Protein AF-A0A951M6H1-F1 (afdb_monomer)

Mean predicted aligned error: 20.92 Å

Structure (mmCIF, N/CA/C/O backbone):
data_AF-A0A951M6H1-F1
#
_entry.id   AF-A0A951M6H1-F1
#
loop_
_atom_site.group_PDB
_atom_site.id
_atom_site.type_symbol
_atom_site.label_atom_id
_atom_site.label_alt_id
_atom_site.label_comp_id
_atom_site.label_asym_id
_atom_site.label_entity_id
_atom_site.label_seq_id
_atom_site.pdbx_PDB_ins_code
_atom_site.Cartn_x
_atom_site.Cartn_y
_atom_site.Cartn_z
_atom_site.occupancy
_atom_site.B_iso_or_equiv
_atom_site.auth_seq_id
_atom_site.auth_comp_id
_atom_site.auth_asym_id
_atom_site.auth_atom_id
_atom_site.pdbx_PDB_model_num
ATOM 1 N N . MET A 1 1 ? -12.694 29.550 68.917 1.00 51.06 1 MET A N 1
ATOM 2 C CA . MET A 1 1 ? -12.887 28.302 68.149 1.00 51.06 1 MET A CA 1
ATOM 3 C C . MET A 1 1 ? -11.548 27.958 67.516 1.00 51.06 1 MET A C 1
ATOM 5 O O . MET A 1 1 ? -10.938 28.837 66.925 1.00 51.06 1 MET A O 1
ATOM 9 N N . LYS A 1 2 ? -11.011 26.769 67.800 1.00 51.09 2 LYS A N 1
ATOM 10 C CA . LYS A 1 2 ? -9.630 26.381 67.470 1.00 51.09 2 LYS A CA 1
ATOM 11 C C . LYS A 1 2 ? -9.580 25.987 65.978 1.00 51.09 2 LYS A C 1
ATOM 13 O O . LYS A 1 2 ? -10.494 25.311 65.534 1.00 51.09 2 LYS A O 1
ATOM 18 N N . PRO A 1 3 ? -8.580 26.405 65.186 1.00 59.53 3 PRO A N 1
ATOM 19 C CA . PRO A 1 3 ? -8.534 26.116 63.744 1.00 59.53 3 PRO A CA 1
ATOM 20 C C . PRO A 1 3 ? -8.002 24.710 63.399 1.00 59.53 3 PRO A C 1
ATOM 22 O O . PRO A 1 3 ? -7.827 24.396 62.230 1.00 59.53 3 PRO A O 1
ATOM 25 N N . GLY A 1 4 ? -7.710 23.863 64.395 1.00 62.69 4 GLY A N 1
ATOM 26 C CA . GLY A 1 4 ? -7.077 22.554 64.181 1.00 62.69 4 GLY A CA 1
ATOM 27 C C . GLY A 1 4 ? -8.037 21.423 63.797 1.00 62.69 4 GLY A C 1
ATOM 28 O O . GLY A 1 4 ? -7.618 20.484 63.135 1.00 62.69 4 GLY A O 1
ATOM 29 N N . ASN A 1 5 ? -9.301 21.508 64.206 1.00 70.44 5 ASN A N 1
ATOM 30 C CA . ASN A 1 5 ? -10.316 20.459 64.048 1.00 70.44 5 ASN A CA 1
ATOM 31 C C . ASN A 1 5 ? -10.953 20.444 62.650 1.00 70.44 5 ASN A C 1
ATOM 33 O O . ASN A 1 5 ? -11.135 19.372 62.097 1.00 70.44 5 ASN A O 1
ATOM 37 N N . ALA A 1 6 ? -11.155 21.607 62.023 1.00 76.06 6 ALA A N 1
ATOM 38 C CA . ALA A 1 6 ? -11.749 21.681 60.683 1.00 76.06 6 ALA A CA 1
ATOM 39 C C . ALA A 1 6 ? -10.939 20.916 59.618 1.00 76.06 6 ALA A C 1
ATOM 41 O O . ALA A 1 6 ? -11.502 20.310 58.714 1.00 76.06 6 ALA A O 1
ATOM 42 N N . THR A 1 7 ? -9.609 20.916 59.730 1.00 79.81 7 THR A N 1
ATOM 43 C CA . THR A 1 7 ? -8.736 20.183 58.804 1.00 79.81 7 THR A CA 1
ATOM 44 C C . THR A 1 7 ? -8.800 18.673 59.023 1.00 79.81 7 THR A C 1
ATOM 46 O O . THR A 1 7 ? -8.659 17.922 58.068 1.00 79.81 7 THR A O 1
ATOM 49 N N . GLN A 1 8 ? -9.005 18.227 60.265 1.00 82.12 8 GLN A N 1
ATOM 50 C CA . GLN A 1 8 ? -9.136 16.805 60.603 1.00 82.12 8 GLN A CA 1
ATOM 51 C C . GLN A 1 8 ? -10.464 16.262 60.074 1.00 82.12 8 GLN A C 1
ATOM 53 O O . GLN A 1 8 ? -10.473 15.212 59.444 1.00 82.12 8 GLN A O 1
ATOM 58 N N . ASP A 1 9 ? -11.534 17.045 60.217 1.00 84.69 9 ASP A N 1
ATOM 59 C CA . ASP A 1 9 ? -12.860 16.710 59.693 1.00 84.69 9 ASP A CA 1
ATOM 60 C C . ASP A 1 9 ? -12.837 16.557 58.157 1.00 84.69 9 ASP A C 1
ATOM 62 O O . ASP A 1 9 ? -13.374 15.593 57.618 1.00 84.69 9 ASP A O 1
ATOM 66 N N . LEU A 1 10 ? -12.137 17.453 57.448 1.00 84.12 10 LEU A N 1
ATOM 67 C CA . LEU A 1 10 ? -11.970 17.388 55.986 1.00 84.12 10 LEU A CA 1
ATOM 68 C C . LEU A 1 10 ? -11.165 16.165 55.527 1.00 84.12 10 LEU A C 1
ATOM 70 O O . LEU A 1 10 ? -11.463 15.585 54.481 1.00 84.12 10 LEU A O 1
ATOM 74 N N . ILE A 1 11 ? -10.127 15.793 56.282 1.00 85.62 11 ILE A N 1
ATOM 75 C CA . ILE A 1 11 ? -9.301 14.611 55.999 1.00 85.62 11 ILE A CA 1
ATOM 76 C C . ILE A 1 11 ? -10.130 13.336 56.189 1.00 85.62 11 ILE A C 1
ATOM 78 O O . ILE A 1 11 ? -10.090 12.452 55.337 1.00 85.62 11 ILE A O 1
ATOM 82 N N . GLU A 1 12 ? -10.913 13.258 57.263 1.00 84.62 12 GLU A N 1
ATOM 83 C CA . GLU A 1 12 ? -11.805 12.129 57.539 1.00 84.62 12 GLU A CA 1
ATOM 84 C C . GLU A 1 12 ? -12.865 11.977 56.432 1.00 84.62 12 GLU A C 1
ATOM 86 O O . GLU A 1 12 ? -13.055 10.887 55.897 1.00 84.62 12 GLU A O 1
ATOM 91 N N . GLU A 1 13 ? -13.482 13.083 56.002 1.00 84.88 13 GLU A N 1
ATOM 92 C CA . GLU A 1 13 ? -14.474 13.103 54.919 1.00 84.88 13 GLU A CA 1
ATOM 93 C C . GLU A 1 13 ? -13.878 12.643 53.577 1.00 84.88 13 GLU A C 1
ATOM 95 O O . GLU A 1 13 ? -14.490 11.856 52.848 1.00 84.88 13 GLU A O 1
ATOM 100 N N . THR A 1 14 ? -12.652 13.075 53.254 1.00 84.31 14 THR A N 1
ATOM 101 C CA . THR A 1 14 ? -11.980 12.640 52.019 1.00 84.31 14 THR A CA 1
ATOM 102 C C . THR A 1 14 ? -11.601 11.165 52.061 1.00 84.31 14 THR A C 1
ATOM 104 O O . THR A 1 14 ? -11.798 10.469 51.062 1.00 84.31 14 THR A O 1
ATOM 107 N N . LEU A 1 15 ? -11.115 10.660 53.196 1.00 82.88 15 LEU A N 1
ATOM 108 C CA . LEU A 1 15 ? -10.818 9.237 53.370 1.00 82.88 15 LEU A CA 1
ATOM 109 C C . LEU A 1 15 ? -12.089 8.381 53.281 1.00 82.88 15 LEU A C 1
ATOM 111 O O . LEU A 1 15 ? -12.092 7.361 52.593 1.00 82.88 15 LEU A O 1
ATOM 115 N N . GLN A 1 16 ? -13.191 8.841 53.874 1.00 82.31 16 GLN A N 1
ATOM 116 C CA . GLN A 1 16 ? -14.483 8.159 53.827 1.00 82.31 16 GLN A CA 1
ATOM 117 C C . GLN A 1 16 ? -15.090 8.138 52.413 1.00 82.31 16 GLN A C 1
ATOM 119 O O . GLN A 1 16 ? -15.734 7.163 52.027 1.00 82.31 16 GLN A O 1
ATOM 124 N N . SER A 1 17 ? -14.843 9.175 51.605 1.00 79.06 17 SER A N 1
ATOM 125 C CA . SER A 1 17 ? -15.276 9.219 50.199 1.00 79.06 17 SER A CA 1
ATOM 126 C C . SER A 1 17 ? -14.545 8.209 49.304 1.00 79.06 17 SER A C 1
ATOM 128 O O . SER A 1 17 ? -15.078 7.779 48.279 1.00 79.06 17 SER A O 1
ATOM 130 N N . LEU A 1 18 ? -13.331 7.811 49.700 1.00 75.19 18 LEU A N 1
ATOM 131 C CA . LEU A 1 18 ? -12.481 6.898 48.942 1.00 75.19 18 LEU A CA 1
ATOM 132 C C . LEU A 1 18 ? -12.766 5.423 49.268 1.00 75.19 18 LEU A C 1
ATOM 134 O O . LEU A 1 18 ? -12.534 4.558 48.426 1.00 75.19 18 LEU A O 1
ATOM 138 N N . ASP A 1 19 ? -13.323 5.145 50.449 1.00 72.00 19 ASP A N 1
ATOM 139 C CA . ASP A 1 19 ? -13.588 3.789 50.956 1.00 72.00 19 ASP A CA 1
ATOM 140 C C . ASP A 1 19 ? -14.711 3.061 50.183 1.00 72.00 19 ASP A C 1
ATOM 142 O O . ASP A 1 19 ? -14.784 1.835 50.142 1.00 72.00 19 ASP A O 1
ATOM 146 N N . GLY A 1 20 ? -15.571 3.815 49.486 1.00 70.62 20 GLY A N 1
ATOM 147 C CA . GLY A 1 20 ? -16.627 3.279 48.618 1.00 70.62 20 GLY A CA 1
ATOM 148 C C . GLY A 1 20 ? -16.180 2.933 47.192 1.00 70.62 20 GLY A C 1
ATOM 149 O O . GLY A 1 20 ? -16.977 2.411 46.405 1.00 70.62 20 GLY A O 1
ATOM 150 N N . ILE A 1 21 ? -14.930 3.227 46.818 1.00 71.81 21 ILE A N 1
ATOM 151 C CA . ILE A 1 21 ? -14.435 3.011 45.455 1.00 71.81 21 ILE A CA 1
ATOM 152 C C . ILE A 1 21 ? -13.983 1.557 45.310 1.00 71.81 21 ILE A C 1
ATOM 154 O O . ILE A 1 21 ? -12.817 1.205 45.483 1.00 71.81 21 ILE A O 1
ATOM 158 N N . SER A 1 22 ? -14.924 0.684 44.953 1.00 69.12 22 SER A N 1
ATOM 159 C CA . SER A 1 22 ? -14.579 -0.666 44.509 1.00 69.12 22 SER A CA 1
ATOM 160 C C . SER A 1 22 ? -13.913 -0.608 43.129 1.00 69.12 22 SER A C 1
ATOM 162 O O . SER A 1 22 ? -14.269 0.218 42.282 1.00 69.12 22 SER A O 1
ATOM 164 N N . ARG A 1 23 ? -12.955 -1.506 42.878 1.00 68.88 23 ARG A N 1
ATOM 165 C CA . ARG A 1 23 ? -12.349 -1.682 41.554 1.00 68.88 23 ARG A CA 1
ATOM 166 C C . ARG A 1 23 ? -13.461 -1.950 40.535 1.00 68.88 23 ARG A C 1
ATOM 168 O O . ARG A 1 23 ? -14.118 -2.982 40.609 1.00 68.88 23 ARG A O 1
ATOM 175 N N . ALA A 1 24 ? -13.644 -1.041 39.578 1.00 73.19 24 ALA A N 1
ATOM 176 C CA . ALA A 1 24 ? -14.596 -1.228 38.491 1.00 73.19 24 ALA A CA 1
ATOM 177 C C . ALA A 1 24 ? -14.187 -2.454 37.662 1.00 73.19 24 ALA A C 1
ATOM 179 O O . ALA A 1 24 ? -13.195 -2.423 36.930 1.00 73.19 24 ALA A O 1
ATOM 180 N N . GLU A 1 25 ? -14.922 -3.551 37.816 1.00 74.81 25 GLU A N 1
ATOM 181 C CA . GLU A 1 25 ? -14.723 -4.747 37.012 1.00 74.81 25 GLU A CA 1
ATOM 182 C C . GLU A 1 25 ? -15.337 -4.528 35.627 1.00 74.81 25 GLU A C 1
ATOM 184 O O . GLU A 1 25 ? -16.397 -3.908 35.481 1.00 74.81 25 GLU A O 1
ATOM 189 N N . ALA A 1 26 ? -14.641 -4.980 34.583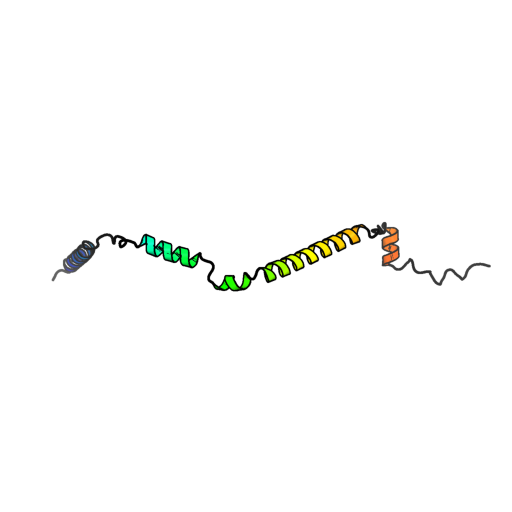 1.00 75.00 26 ALA A N 1
ATOM 190 C CA . ALA A 1 26 ? -15.155 -4.846 33.230 1.00 75.00 26 ALA A CA 1
ATOM 191 C C . ALA A 1 26 ? -16.501 -5.588 33.125 1.00 75.00 26 ALA A C 1
ATOM 193 O O . ALA A 1 26 ? -16.614 -6.716 33.611 1.00 75.00 26 ALA A O 1
ATOM 194 N N . PRO A 1 27 ? -17.524 -4.998 32.482 1.00 77.94 27 PRO A N 1
ATOM 195 C CA . PRO A 1 27 ? -18.810 -5.661 32.348 1.00 77.94 27 PRO A CA 1
ATOM 196 C C . PRO A 1 27 ? -18.652 -6.971 31.571 1.00 77.94 27 PRO A C 1
ATOM 198 O O . PRO A 1 27 ? -17.821 -7.075 30.659 1.00 77.94 27 PRO A O 1
ATOM 201 N N . ALA A 1 28 ? -19.490 -7.960 31.891 1.00 78.62 28 ALA A N 1
ATOM 202 C CA . ALA A 1 28 ? -19.553 -9.205 31.134 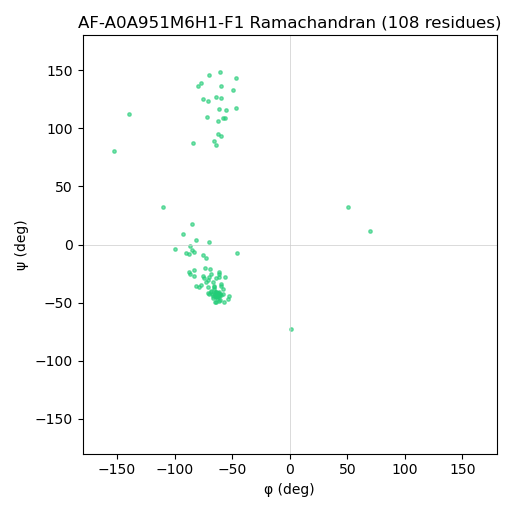1.00 78.62 28 ALA A CA 1
ATOM 203 C C . ALA A 1 28 ? -19.670 -8.898 29.625 1.00 78.62 28 ALA A C 1
ATOM 205 O O . ALA A 1 28 ? -20.449 -8.036 29.209 1.00 78.62 28 ALA A O 1
ATOM 206 N N . PHE A 1 29 ? -18.867 -9.583 28.803 1.00 82.31 29 PHE A N 1
ATOM 207 C CA . PHE A 1 29 ? -18.757 -9.389 27.346 1.00 82.31 29 PHE A CA 1
ATOM 208 C C . PHE A 1 29 ? -18.094 -8.082 26.862 1.00 82.31 29 PHE A C 1
ATOM 210 O O . PHE A 1 29 ? -18.134 -7.801 25.660 1.00 82.31 29 PHE A O 1
ATOM 217 N N . PHE A 1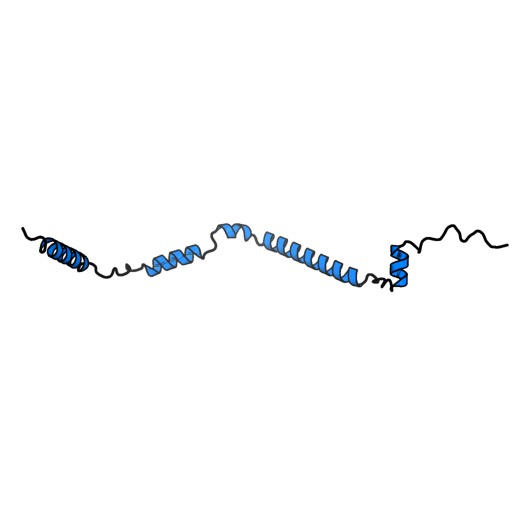 30 ? -17.440 -7.296 27.731 1.00 84.88 30 PHE A N 1
ATOM 218 C CA . PHE A 1 30 ? -16.627 -6.145 27.300 1.00 84.88 30 PHE A CA 1
ATOM 219 C C . PHE A 1 30 ? -15.593 -6.553 26.246 1.00 84.88 30 PHE A C 1
ATOM 221 O O . PHE A 1 30 ? -15.502 -5.931 25.188 1.00 84.88 30 PHE A O 1
ATOM 228 N N . TYR A 1 31 ? -14.884 -7.652 26.507 1.00 84.00 31 TYR A N 1
ATOM 229 C CA . TYR A 1 31 ? -13.850 -8.167 25.618 1.00 84.00 31 TYR A CA 1
ATOM 230 C C . TYR A 1 31 ? -14.412 -8.561 24.248 1.00 84.00 31 TYR A C 1
ATOM 232 O O . TYR A 1 31 ? -13.872 -8.165 23.224 1.00 84.00 31 TYR A O 1
ATOM 240 N N . THR A 1 32 ? -15.558 -9.244 24.210 1.00 89.00 32 THR A N 1
ATOM 241 C CA . THR A 1 32 ? -16.219 -9.641 22.957 1.00 89.00 32 THR A CA 1
ATOM 242 C C . THR A 1 32 ? -16.627 -8.429 22.120 1.00 89.00 32 THR A C 1
ATOM 244 O O . THR A 1 32 ? -16.441 -8.414 20.907 1.00 89.00 32 THR A O 1
ATOM 247 N N . ARG A 1 33 ? -17.167 -7.384 22.760 1.00 86.44 33 ARG A N 1
ATOM 248 C CA . ARG A 1 33 ? -17.564 -6.148 22.066 1.00 86.44 33 ARG A CA 1
ATOM 249 C C . ARG A 1 33 ? -16.356 -5.348 21.594 1.00 86.44 33 ARG A C 1
ATOM 251 O O . ARG A 1 33 ? -16.421 -4.741 20.529 1.00 86.44 33 ARG A O 1
ATOM 258 N N . LEU A 1 34 ? -15.281 -5.333 22.379 1.00 87.38 34 LEU A N 1
ATOM 259 C CA . LEU A 1 34 ? -14.020 -4.701 22.009 1.00 87.38 34 LEU A CA 1
ATOM 260 C C . LEU A 1 34 ? -13.403 -5.407 20.799 1.00 87.38 34 LEU A C 1
ATOM 262 O O . LEU A 1 34 ? -13.105 -4.747 19.809 1.00 87.38 34 LEU A O 1
ATOM 266 N N . GLN A 1 35 ? -13.312 -6.736 20.849 1.00 84.88 35 GLN A N 1
ATOM 267 C CA . GLN A 1 35 ? -12.817 -7.563 19.754 1.00 84.88 35 GLN A CA 1
ATOM 268 C C . GLN A 1 35 ? -13.635 -7.331 18.480 1.00 84.88 35 GLN A C 1
ATOM 270 O O . GLN A 1 35 ? -13.077 -6.979 17.450 1.00 84.88 35 GLN A O 1
ATOM 275 N N . ALA A 1 36 ? -14.967 -7.374 18.571 1.00 83.75 36 ALA A N 1
ATOM 276 C CA . ALA A 1 36 ? -15.839 -7.114 17.428 1.00 83.75 36 ALA A CA 1
ATOM 277 C C . ALA A 1 36 ? -15.678 -5.698 16.840 1.00 83.75 36 ALA A C 1
ATOM 279 O O . ALA A 1 36 ? -15.945 -5.487 15.659 1.00 83.75 36 ALA A O 1
ATOM 280 N N . ARG A 1 37 ? -15.280 -4.702 17.642 1.00 80.62 37 ARG A N 1
ATOM 281 C CA . ARG A 1 37 ? -14.981 -3.345 17.153 1.00 80.62 37 ARG A CA 1
ATOM 282 C C . ARG A 1 37 ? -13.607 -3.257 16.497 1.00 80.62 37 ARG A C 1
ATOM 284 O O . ARG A 1 37 ? -13.479 -2.515 15.530 1.00 80.62 37 ARG A O 1
ATOM 291 N N . LEU A 1 38 ? -12.616 -3.978 17.016 1.00 82.44 38 LEU A N 1
ATOM 292 C CA . LEU A 1 38 ? -11.286 -4.070 16.418 1.00 82.44 38 LEU A CA 1
ATOM 293 C C . LEU A 1 38 ? -11.346 -4.801 15.076 1.00 82.44 38 LEU A C 1
ATOM 295 O O . LEU A 1 38 ? -10.838 -4.276 14.091 1.00 82.44 38 LEU A O 1
ATOM 299 N N . ASP A 1 39 ? -12.050 -5.930 15.006 1.00 78.56 39 ASP A N 1
ATOM 300 C CA . ASP A 1 39 ? -12.216 -6.701 13.771 1.00 78.56 39 ASP A CA 1
ATOM 301 C C . ASP A 1 39 ? -12.938 -5.872 12.697 1.00 78.56 39 ASP A C 1
ATOM 303 O O . ASP A 1 39 ? -12.479 -5.793 11.564 1.00 78.56 39 ASP A O 1
ATOM 307 N N . LYS A 1 40 ? -13.993 -5.130 13.065 1.00 72.06 40 LYS A N 1
ATOM 308 C CA . LYS A 1 40 ? -14.683 -4.194 12.153 1.00 72.06 40 LYS A CA 1
ATOM 309 C C . LYS A 1 40 ? -13.808 -3.052 11.629 1.00 72.06 40 LYS A C 1
ATOM 311 O O . LYS A 1 40 ? -14.139 -2.477 10.600 1.00 72.06 40 LYS A O 1
ATOM 316 N N . GLN A 1 41 ? -12.757 -2.669 12.354 1.00 66.00 41 GLN A N 1
ATOM 317 C CA . GLN A 1 41 ? -11.790 -1.663 11.895 1.00 66.00 41 GLN A CA 1
ATOM 318 C C . GLN A 1 41 ? -10.668 -2.282 11.054 1.00 66.00 41 GLN A C 1
ATOM 320 O O . GLN A 1 41 ? -10.065 -1.581 10.245 1.00 66.00 41 GLN A O 1
ATOM 325 N N . GLN A 1 42 ? -10.381 -3.571 11.254 1.00 63.19 42 GLN A N 1
ATOM 326 C CA . GLN A 1 42 ? -9.407 -4.328 10.470 1.00 63.19 42 GLN A CA 1
ATOM 327 C C . GLN A 1 42 ? -9.986 -4.870 9.165 1.00 63.19 42 GLN A C 1
ATOM 329 O O . GLN A 1 42 ? -9.220 -5.115 8.234 1.00 63.19 42 GLN A O 1
ATOM 334 N N . GLU A 1 43 ? -11.308 -5.027 9.055 1.00 61.31 43 GLU A N 1
ATOM 335 C CA . GLU A 1 43 ? -11.928 -5.236 7.755 1.00 61.31 43 GLU A CA 1
ATOM 336 C C . GLU A 1 43 ? -11.649 -3.998 6.893 1.00 61.31 43 GLU A C 1
ATOM 338 O O . GLU A 1 43 ? -12.080 -2.896 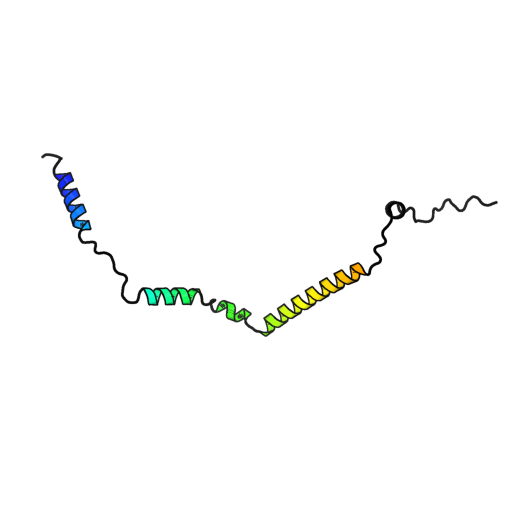7.255 1.00 61.31 43 GLU A O 1
ATOM 343 N N . PRO A 1 44 ? -10.908 -4.134 5.774 1.00 58.69 44 PRO A N 1
ATOM 344 C CA . PRO A 1 44 ? -10.692 -3.022 4.870 1.00 58.69 44 PRO A CA 1
ATOM 345 C C . PRO A 1 44 ? -12.074 -2.559 4.430 1.00 58.69 44 PRO A C 1
ATOM 347 O O . PRO A 1 44 ? -12.786 -3.283 3.732 1.00 58.69 44 PRO A O 1
ATOM 350 N N . GLY A 1 45 ? -12.474 -1.383 4.925 1.00 56.91 45 GLY A N 1
ATOM 351 C CA . GLY A 1 45 ? -13.809 -0.848 4.723 1.00 56.91 45 GLY A CA 1
ATOM 352 C C . GLY A 1 45 ? -14.209 -0.985 3.260 1.00 56.91 45 GLY A C 1
ATOM 353 O O . GLY A 1 45 ? -13.370 -0.828 2.368 1.00 56.91 45 GLY A O 1
ATOM 354 N N . ALA A 1 46 ? -15.491 -1.267 3.024 1.00 55.38 46 ALA A N 1
ATOM 355 C CA . ALA A 1 46 ? -16.116 -1.557 1.728 1.00 55.38 46 ALA A CA 1
ATOM 356 C C . ALA A 1 46 ? -15.750 -0.610 0.554 1.00 55.38 46 ALA A C 1
ATOM 358 O O . ALA A 1 46 ? -16.088 -0.885 -0.593 1.00 55.3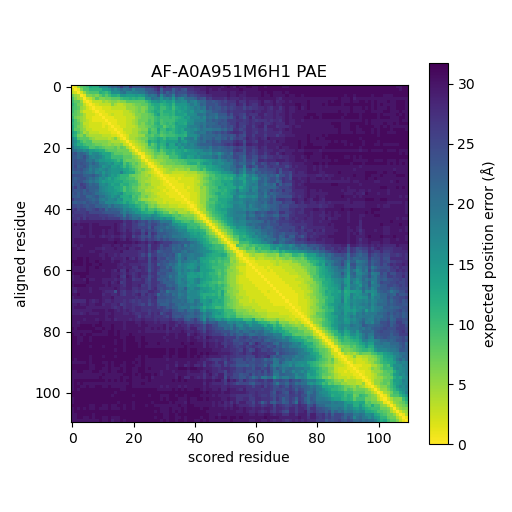8 46 ALA A O 1
ATOM 359 N N . SER A 1 47 ? -15.017 0.473 0.815 1.00 54.19 47 SER A N 1
ATOM 360 C CA . SER A 1 47 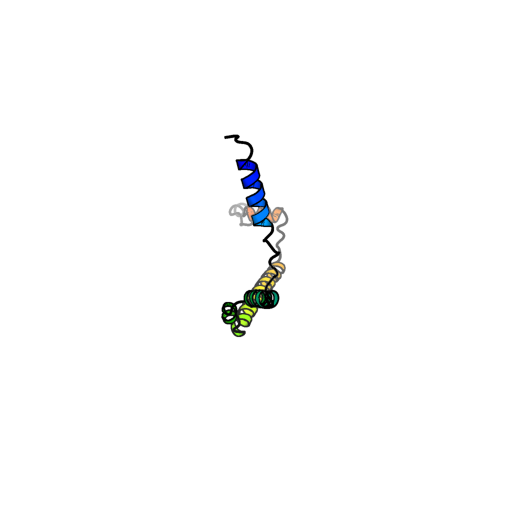? -14.323 1.322 -0.153 1.00 54.19 47 SER A CA 1
ATOM 361 C C . SER A 1 47 ? -13.265 0.588 -1.008 1.00 54.19 47 SER A C 1
ATOM 363 O O . SER A 1 47 ? -13.150 0.880 -2.197 1.00 54.19 47 SER A O 1
ATOM 365 N N . TRP A 1 48 ? -12.537 -0.420 -0.491 1.00 54.09 48 TRP A N 1
ATOM 366 C CA . TRP A 1 48 ? -11.569 -1.175 -1.326 1.00 54.09 48 TRP A CA 1
ATOM 367 C C . TRP A 1 48 ? -12.271 -2.137 -2.308 1.00 54.09 48 TRP A C 1
ATOM 369 O O . TRP A 1 48 ? -11.733 -2.480 -3.358 1.00 54.09 48 TRP A O 1
ATOM 379 N N . TRP A 1 49 ? -13.528 -2.513 -2.073 1.00 52.75 49 TRP A N 1
ATOM 380 C CA . TRP A 1 49 ? -14.236 -3.424 -2.983 1.00 52.75 49 TRP A CA 1
ATOM 381 C C . TRP A 1 49 ? -14.388 -2.862 -4.414 1.00 52.75 49 TRP A C 1
ATOM 383 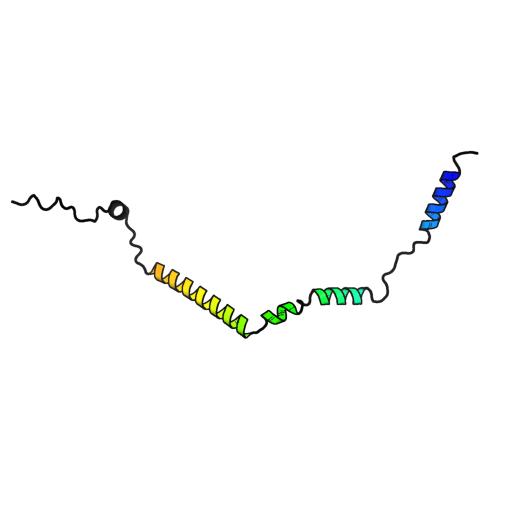O O . TRP A 1 49 ? -14.468 -3.621 -5.379 1.00 52.75 49 TRP A O 1
ATOM 393 N N . TRP A 1 50 ? -14.348 -1.535 -4.591 1.00 53.88 50 TRP A N 1
ATOM 394 C CA . TRP A 1 50 ? -14.430 -0.900 -5.915 1.00 53.88 50 TRP A CA 1
ATOM 395 C C . TRP A 1 50 ? -13.140 -1.010 -6.742 1.00 53.88 50 TRP A C 1
ATOM 397 O O . TRP A 1 50 ? -13.212 -1.062 -7.970 1.00 53.88 50 TRP A O 1
ATOM 407 N N . PHE A 1 51 ? -11.972 -1.129 -6.101 1.00 55.16 51 PHE A N 1
ATOM 408 C CA . PHE A 1 51 ? -10.705 -1.425 -6.789 1.00 55.16 51 PHE A CA 1
ATOM 409 C C . PHE A 1 51 ? -10.508 -2.929 -7.049 1.00 55.16 51 PHE A C 1
ATOM 411 O O . PHE A 1 51 ? -9.583 -3.316 -7.758 1.00 55.16 51 PHE A O 1
ATOM 418 N N . GLY A 1 52 ? -11.396 -3.777 -6.521 1.00 53.25 52 GLY A N 1
ATOM 419 C CA . GLY A 1 52 ? -11.384 -5.232 -6.674 1.00 53.25 52 GLY A CA 1
ATOM 420 C C . GLY A 1 52 ? -12.054 -5.757 -7.946 1.00 53.25 52 GLY A C 1
ATOM 421 O O . GLY A 1 52 ? -12.384 -6.939 -7.999 1.00 53.25 52 GLY A O 1
ATOM 422 N N . LYS A 1 53 ? -12.289 -4.933 -8.982 1.00 61.75 53 LYS A N 1
ATOM 423 C CA . LYS A 1 53 ? -12.688 -5.475 -10.293 1.00 61.75 53 LYS A CA 1
ATOM 424 C C . LYS A 1 53 ? -11.451 -6.158 -10.893 1.00 61.75 53 LYS A C 1
ATOM 426 O O . LYS A 1 53 ? -10.539 -5.438 -11.306 1.00 61.75 53 LYS A O 1
ATOM 431 N N . PRO A 1 54 ? -11.404 -7.503 -11.000 1.00 61.34 54 PRO A N 1
ATOM 432 C CA . PRO A 1 54 ? -10.198 -8.230 -11.418 1.00 61.34 54 PRO A CA 1
ATOM 433 C C . PRO A 1 54 ? -9.673 -7.751 -12.779 1.00 61.34 54 PRO A C 1
ATOM 435 O O . PRO A 1 54 ? -8.469 -7.743 -13.018 1.00 61.34 54 PRO A O 1
ATOM 438 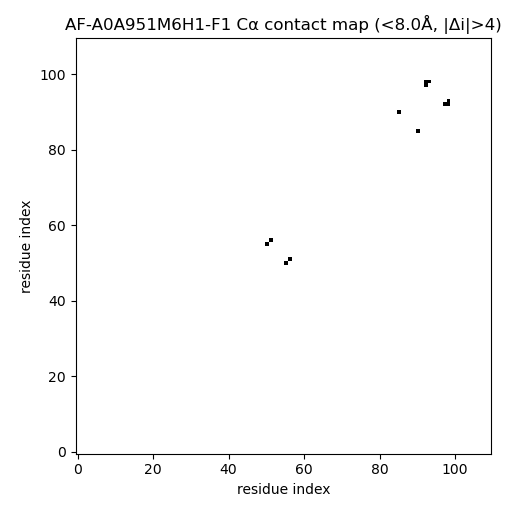N N . ALA A 1 55 ? -10.562 -7.248 -13.640 1.00 64.69 55 ALA A N 1
ATOM 439 C CA . ALA A 1 55 ? -10.209 -6.648 -14.922 1.00 64.69 55 ALA A CA 1
ATOM 440 C C . ALA A 1 55 ? -9.234 -5.455 -14.812 1.00 64.69 55 ALA A C 1
ATOM 442 O O . ALA A 1 55 ? -8.341 -5.330 -15.648 1.00 64.69 55 ALA A O 1
ATOM 443 N N . PHE A 1 56 ? -9.360 -4.590 -13.796 1.00 70.38 56 PHE A N 1
ATOM 444 C CA . PHE A 1 56 ? -8.481 -3.422 -13.655 1.00 70.38 56 PHE A CA 1
ATOM 445 C C . PHE A 1 56 ? -7.102 -3.806 -13.105 1.00 70.38 56 PHE A C 1
ATOM 447 O O . PHE A 1 56 ? -6.084 -3.260 -13.533 1.00 70.38 56 PHE A O 1
ATOM 454 N N . SER A 1 57 ? -7.051 -4.803 -12.217 1.00 76.75 57 SER A N 1
ATOM 455 C CA . SER A 1 57 ? -5.796 -5.393 -11.743 1.00 76.75 57 SER A CA 1
ATOM 456 C C . SER A 1 57 ? -5.007 -6.021 -12.893 1.00 76.75 57 SER A C 1
ATOM 458 O O . SER A 1 57 ? -3.812 -5.767 -13.008 1.00 76.75 57 SER A O 1
ATOM 460 N N . PHE A 1 58 ? -5.669 -6.759 -13.794 1.00 83.81 58 PHE A N 1
ATOM 461 C CA . PHE A 1 58 ? -5.022 -7.311 -14.990 1.00 83.81 58 PHE A CA 1
ATOM 462 C C . PHE A 1 58 ? -4.541 -6.228 -15.956 1.00 83.81 58 PHE A C 1
ATOM 464 O O . PHE A 1 58 ? -3.423 -6.328 -16.452 1.00 83.81 58 PHE A O 1
ATOM 471 N N . ALA A 1 59 ? -5.334 -5.180 -16.196 1.00 85.56 59 ALA A N 1
ATOM 472 C CA . ALA A 1 59 ? -4.919 -4.067 -17.050 1.00 85.56 59 ALA A CA 1
ATOM 473 C C . ALA A 1 59 ? -3.688 -3.337 -16.485 1.00 85.56 59 ALA A C 1
ATOM 475 O O . ALA A 1 59 ? -2.742 -3.051 -17.216 1.00 85.56 59 ALA A O 1
ATOM 476 N N . THR A 1 60 ? -3.670 -3.092 -15.173 1.00 86.00 60 THR A N 1
ATOM 477 C CA . THR A 1 60 ? -2.551 -2.434 -14.483 1.00 86.00 60 THR A CA 1
ATOM 478 C C . THR A 1 60 ? -1.308 -3.321 -14.487 1.00 86.00 60 THR A C 1
ATOM 480 O O . THR A 1 60 ? -0.210 -2.852 -14.779 1.00 86.00 60 THR A O 1
ATOM 483 N N . LEU A 1 61 ? -1.475 -4.621 -14.232 1.00 89.56 61 LEU A N 1
ATOM 484 C CA . LEU A 1 61 ? -0.393 -5.600 -14.284 1.00 89.56 61 LEU A CA 1
ATOM 485 C C . LEU A 1 61 ? 0.191 -5.724 -15.697 1.00 89.56 61 LEU A C 1
ATOM 487 O O . LEU A 1 61 ? 1.408 -5.712 -15.855 1.00 89.56 61 LEU A O 1
ATOM 491 N N . ALA A 1 62 ? -0.660 -5.791 -16.723 1.00 92.94 62 ALA A N 1
ATOM 492 C CA . ALA A 1 62 ? -0.237 -5.836 -18.119 1.00 92.94 62 ALA A CA 1
ATOM 493 C C . ALA A 1 62 ? 0.508 -4.556 -18.524 1.00 92.94 62 ALA A C 1
ATOM 495 O O . ALA A 1 62 ? 1.554 -4.635 -19.165 1.00 92.94 62 ALA A O 1
ATOM 496 N N . LEU A 1 63 ? 0.025 -3.384 -18.103 1.00 94.25 63 LEU A N 1
ATOM 497 C CA . LEU A 1 63 ? 0.699 -2.107 -18.338 1.00 94.25 63 LEU A CA 1
ATOM 498 C C . LEU A 1 63 ? 2.093 -2.078 -17.696 1.00 94.25 63 LEU A C 1
ATOM 500 O O . LEU A 1 63 ? 3.071 -1.724 -18.356 1.00 94.25 63 LEU A O 1
ATOM 504 N N . LEU A 1 64 ? 2.196 -2.486 -16.428 1.00 95.56 64 LEU A N 1
ATOM 505 C CA . LEU A 1 64 ? 3.475 -2.575 -15.724 1.00 95.56 64 LEU A CA 1
ATOM 506 C C . LEU A 1 64 ? 4.418 -3.573 -16.400 1.00 95.56 64 LEU A C 1
ATOM 508 O O . LEU A 1 64 ? 5.603 -3.282 -16.553 1.00 95.56 64 LEU A O 1
ATOM 512 N N . LEU A 1 65 ? 3.909 -4.720 -16.851 1.00 95.88 65 LEU A N 1
ATOM 513 C CA . LEU A 1 65 ? 4.695 -5.720 -17.569 1.00 95.88 65 LEU A CA 1
ATOM 514 C C . LEU A 1 65 ? 5.265 -5.148 -18.875 1.00 95.88 65 LEU A C 1
ATOM 516 O O . LEU A 1 65 ? 6.467 -5.252 -19.112 1.00 95.88 65 LEU A O 1
ATOM 520 N N . VAL A 1 66 ? 4.431 -4.492 -19.690 1.00 96.75 66 VAL A N 1
ATOM 521 C CA . VAL A 1 66 ? 4.863 -3.853 -20.945 1.00 96.75 66 VAL A CA 1
ATOM 522 C C . VAL A 1 66 ? 5.928 -2.794 -20.678 1.00 96.75 66 VAL A C 1
ATOM 524 O O . VAL A 1 66 ? 6.936 -2.758 -21.382 1.00 96.75 66 VAL A O 1
ATOM 527 N N . LEU A 1 67 ? 5.753 -1.966 -19.645 1.00 96.25 67 LEU A N 1
ATOM 528 C CA . LEU A 1 67 ? 6.730 -0.942 -19.279 1.00 96.25 67 LEU A CA 1
ATOM 529 C C . LEU A 1 67 ? 8.083 -1.554 -18.888 1.00 96.25 67 LEU A C 1
ATOM 531 O O . LEU A 1 67 ? 9.125 -1.083 -19.342 1.00 96.25 67 LEU A O 1
ATOM 535 N N . ASN A 1 68 ? 8.071 -2.627 -18.096 1.00 95.56 68 ASN A N 1
ATOM 536 C CA . ASN A 1 68 ? 9.288 -3.328 -17.689 1.00 95.56 68 ASN A CA 1
ATOM 537 C C . ASN A 1 68 ? 9.999 -3.979 -18.883 1.00 95.56 68 ASN A C 1
ATOM 539 O O . ASN A 1 68 ? 11.210 -3.826 -19.039 1.00 95.56 68 ASN A O 1
ATOM 543 N N . VAL A 1 69 ? 9.258 -4.642 -19.775 1.00 95.25 69 VAL A N 1
ATOM 544 C CA . VAL A 1 69 ? 9.819 -5.237 -21.001 1.00 95.25 69 VAL A CA 1
ATOM 545 C C . VAL A 1 69 ? 10.372 -4.153 -21.935 1.00 95.25 69 VAL A C 1
ATOM 547 O O . VAL A 1 69 ? 11.455 -4.307 -22.502 1.00 95.25 69 VAL A O 1
ATOM 550 N N . ALA A 1 70 ? 9.683 -3.020 -22.076 1.00 94.69 70 ALA A N 1
ATOM 551 C CA . ALA A 1 70 ? 10.159 -1.886 -22.865 1.00 94.69 70 ALA A CA 1
ATOM 552 C C . ALA A 1 70 ? 11.450 -1.283 -22.284 1.00 94.69 70 ALA A C 1
ATOM 554 O O . ALA A 1 70 ? 12.384 -0.983 -23.028 1.00 94.69 70 ALA A O 1
ATOM 555 N N . ALA A 1 71 ? 11.536 -1.139 -20.960 1.00 92.25 71 ALA A N 1
ATOM 556 C CA . ALA A 1 71 ? 12.743 -0.668 -20.287 1.00 92.25 71 ALA A CA 1
ATOM 557 C C . ALA A 1 71 ? 13.915 -1.642 -20.485 1.00 92.25 71 ALA A C 1
ATOM 559 O O . ALA A 1 71 ? 15.014 -1.221 -20.849 1.00 92.25 71 ALA A O 1
ATOM 560 N N . LEU A 1 72 ? 13.666 -2.946 -20.335 1.00 92.44 72 LEU A N 1
ATOM 561 C CA . LEU A 1 72 ? 14.675 -3.987 -20.524 1.00 92.44 72 LEU A CA 1
ATOM 562 C C . LEU A 1 72 ? 15.180 -4.041 -21.973 1.00 92.44 72 LEU A C 1
ATOM 564 O O . LEU A 1 72 ? 16.384 -4.068 -22.207 1.00 92.44 72 LEU A O 1
ATOM 568 N N . THR A 1 73 ? 14.284 -3.985 -22.960 1.00 91.19 73 THR A N 1
ATOM 569 C CA . THR A 1 73 ? 14.674 -3.971 -24.383 1.00 91.19 73 THR A CA 1
ATOM 570 C C . THR A 1 73 ? 15.446 -2.708 -24.762 1.00 91.19 73 THR A C 1
ATOM 572 O O . THR A 1 73 ? 16.382 -2.784 -25.555 1.00 91.19 73 THR A O 1
ATOM 575 N N . ARG A 1 74 ? 15.113 -1.547 -24.181 1.00 88.12 74 ARG A N 1
ATOM 576 C CA . ARG A 1 74 ? 15.888 -0.302 -24.341 1.00 88.12 74 ARG A CA 1
ATOM 577 C C . ARG A 1 74 ? 17.282 -0.417 -23.729 1.00 88.12 74 ARG A C 1
ATOM 579 O O . ARG A 1 74 ? 18.233 0.077 -24.326 1.00 88.12 74 ARG A O 1
ATOM 586 N N . TYR A 1 75 ? 17.395 -1.044 -22.561 1.00 84.81 75 TYR A N 1
ATOM 587 C CA . TYR A 1 75 ? 18.672 -1.272 -21.891 1.00 84.81 75 TYR A CA 1
ATOM 588 C C . TYR A 1 75 ? 19.568 -2.211 -22.708 1.00 84.81 75 TYR A C 1
ATOM 590 O O . TYR A 1 75 ? 20.690 -1.844 -23.034 1.00 84.81 75 TYR A O 1
ATOM 598 N N . LEU A 1 76 ? 19.030 -3.349 -23.153 1.00 83.19 76 LEU A N 1
ATOM 599 C CA . LEU A 1 76 ? 19.755 -4.316 -23.985 1.00 83.19 76 LEU A CA 1
ATOM 600 C C . LEU A 1 76 ? 20.156 -3.726 -25.348 1.00 83.19 76 LEU A C 1
ATOM 602 O O . LEU A 1 76 ? 21.300 -3.865 -25.763 1.00 83.19 76 LEU A O 1
ATOM 606 N N . LYS A 1 77 ? 19.272 -2.967 -26.016 1.00 78.62 77 LYS A N 1
ATOM 607 C CA . LYS A 1 77 ? 19.618 -2.272 -27.273 1.00 78.62 77 LYS A CA 1
ATOM 608 C C . LYS A 1 77 ? 20.692 -1.199 -27.103 1.00 78.62 77 LYS A C 1
ATOM 610 O O . LYS A 1 77 ? 21.403 -0.916 -28.060 1.00 78.62 77 LYS A O 1
ATOM 615 N N . LYS A 1 78 ? 20.798 -0.569 -25.928 1.00 67.06 78 LYS A N 1
ATOM 616 C CA . LYS A 1 78 ? 21.905 0.352 -25.630 1.00 67.06 78 LYS A CA 1
ATOM 617 C C . LYS A 1 78 ? 23.235 -0.385 -25.470 1.00 67.06 78 LYS A C 1
ATOM 619 O O . LYS A 1 78 ? 24.260 0.218 -25.755 1.00 67.06 78 LYS A O 1
ATOM 624 N N . SER A 1 79 ? 23.222 -1.649 -25.049 1.00 60.19 79 SER A N 1
ATOM 625 C CA . SER A 1 79 ? 24.424 -2.484 -24.951 1.00 60.19 79 SER A CA 1
ATOM 626 C C . SER A 1 79 ? 24.943 -2.966 -26.314 1.00 60.19 79 SER A C 1
ATOM 628 O O . SER A 1 79 ? 26.146 -3.146 -26.447 1.00 60.19 79 SER A O 1
ATOM 630 N N . ASP A 1 80 ? 24.065 -3.122 -27.313 1.00 59.59 80 ASP A N 1
ATOM 631 C CA . ASP A 1 80 ? 24.423 -3.493 -28.699 1.00 59.59 80 ASP A CA 1
ATOM 632 C C . ASP A 1 80 ? 24.771 -2.297 -29.600 1.00 59.59 80 ASP A C 1
ATOM 634 O O . ASP A 1 80 ? 25.217 -2.475 -30.736 1.00 59.59 80 ASP A O 1
ATOM 638 N N . GLN A 1 81 ? 24.570 -1.061 -29.132 1.00 56.75 81 GLN A N 1
ATOM 639 C CA . GLN A 1 81 ? 25.212 0.071 -29.794 1.00 56.75 81 GLN A CA 1
ATOM 640 C C . GLN A 1 81 ? 26.718 -0.124 -29.623 1.00 56.75 81 GLN A C 1
ATOM 642 O O . GLN A 1 81 ? 27.148 -0.292 -28.477 1.00 56.75 81 GLN A O 1
ATOM 647 N N . PRO A 1 82 ? 27.531 -0.096 -30.698 1.00 55.25 82 PRO A N 1
ATOM 648 C CA . PRO A 1 82 ? 28.964 -0.006 -30.517 1.00 55.25 82 PRO A CA 1
ATOM 649 C C . PRO A 1 82 ? 29.183 1.251 -29.684 1.00 55.25 82 PRO A C 1
ATOM 651 O O . PRO A 1 82 ? 28.941 2.371 -30.136 1.00 55.25 82 PRO A O 1
ATOM 654 N N . VAL A 1 83 ? 29.562 1.068 -28.421 1.00 56.16 83 VAL A N 1
ATOM 655 C CA . VAL A 1 83 ? 30.137 2.150 -27.643 1.00 56.16 83 VAL A CA 1
ATOM 656 C C . VAL A 1 83 ? 31.394 2.469 -28.425 1.00 56.16 83 VAL A C 1
ATOM 658 O O . VAL A 1 83 ? 32.390 1.758 -28.303 1.00 56.16 83 VAL A O 1
ATOM 661 N N . GLN A 1 84 ? 31.323 3.463 -29.313 1.00 55.53 84 GLN A N 1
ATOM 662 C CA . GLN A 1 84 ? 32.507 4.052 -29.900 1.00 55.53 84 GLN A CA 1
ATOM 663 C C . GLN A 1 84 ? 33.263 4.586 -28.690 1.00 55.53 84 GLN A C 1
ATOM 665 O O . GLN A 1 84 ? 32.952 5.653 -28.163 1.00 55.53 84 GLN A O 1
ATOM 670 N N . GLN A 1 85 ? 34.178 3.775 -28.164 1.00 55.09 85 GLN A N 1
ATOM 671 C CA . GLN A 1 85 ? 35.165 4.224 -27.212 1.00 55.09 85 GLN A CA 1
ATOM 672 C C . GLN A 1 85 ? 36.015 5.195 -28.016 1.00 55.09 85 GLN A C 1
ATOM 674 O O . GLN A 1 85 ? 36.955 4.807 -28.710 1.00 55.09 85 GLN A O 1
ATOM 679 N N . THR A 1 86 ? 35.607 6.459 -28.008 1.00 57.91 86 THR A N 1
ATOM 680 C CA . THR A 1 86 ? 36.384 7.569 -28.528 1.00 57.91 86 THR A CA 1
ATOM 681 C C . THR A 1 86 ? 37.622 7.656 -27.652 1.00 57.91 86 THR A C 1
ATOM 683 O O . THR A 1 86 ? 37.663 8.325 -26.625 1.00 57.91 86 THR A O 1
ATOM 686 N N . THR A 1 87 ? 38.623 6.862 -28.024 1.00 67.25 87 THR A N 1
ATOM 687 C CA . THR A 1 87 ? 39.914 6.792 -27.349 1.00 67.25 87 THR A CA 1
ATOM 688 C C . THR A 1 87 ? 40.513 8.188 -27.424 1.00 67.25 87 THR A C 1
ATOM 690 O O . THR A 1 87 ? 40.577 8.720 -28.528 1.00 67.25 87 THR A O 1
ATOM 693 N N . GLY A 1 88 ? 40.908 8.762 -26.280 1.00 68.94 88 GLY A N 1
ATOM 694 C CA . GLY A 1 88 ? 41.371 10.147 -26.069 1.00 68.94 88 GLY A CA 1
ATOM 695 C C . GLY A 1 88 ? 41.381 11.063 -27.298 1.00 68.94 88 GLY A C 1
ATOM 696 O O . GLY A 1 88 ? 40.520 11.924 -27.427 1.00 68.94 88 GLY A O 1
ATOM 697 N N . ILE A 1 89 ? 42.321 10.847 -28.223 1.00 69.88 89 ILE A N 1
ATOM 698 C CA . ILE A 1 89 ? 42.504 11.624 -29.462 1.00 69.88 89 ILE A CA 1
ATOM 699 C C . ILE A 1 89 ? 41.226 11.748 -30.320 1.00 69.88 89 ILE A C 1
ATOM 701 O O . ILE A 1 89 ? 40.908 12.842 -30.769 1.00 69.88 89 ILE A O 1
ATOM 705 N N . GLN A 1 90 ? 40.464 10.669 -30.515 1.00 72.19 90 GLN A N 1
ATOM 706 C CA . GLN A 1 90 ? 39.217 10.666 -31.302 1.00 72.19 90 GLN A CA 1
ATOM 707 C C . GLN A 1 90 ? 38.078 11.404 -30.580 1.00 72.19 90 GLN A C 1
ATOM 709 O O . GLN A 1 90 ? 37.208 11.991 -31.215 1.00 72.19 90 GLN A O 1
ATOM 714 N N . GLY A 1 91 ? 38.076 11.387 -29.242 1.00 77.12 91 GLY A N 1
ATOM 715 C CA . GLY A 1 91 ? 37.118 12.151 -28.438 1.00 77.12 91 GLY A CA 1
ATOM 716 C C . GLY A 1 91 ? 37.389 13.649 -28.508 1.00 77.12 91 GLY A C 1
ATOM 717 O O . GLY A 1 91 ? 36.460 14.423 -28.708 1.00 77.12 91 GLY A O 1
ATOM 718 N N . PHE A 1 92 ? 38.665 14.042 -28.425 1.00 79.38 92 PHE A N 1
ATOM 719 C CA . PHE A 1 92 ? 39.079 15.431 -28.618 1.00 79.38 92 PHE A CA 1
ATOM 720 C C . PHE A 1 92 ? 38.783 15.921 -30.040 1.00 79.38 92 PHE A C 1
ATOM 722 O O . PHE A 1 92 ? 38.211 16.993 -30.192 1.00 79.38 92 PHE A O 1
ATOM 729 N N . ALA A 1 93 ? 39.114 15.143 -31.075 1.00 79.38 93 ALA A N 1
ATOM 730 C CA . ALA A 1 93 ? 38.853 15.534 -32.461 1.00 79.38 93 ALA A CA 1
ATOM 731 C C . ALA A 1 93 ? 37.359 15.795 -32.717 1.00 79.38 93 ALA A C 1
ATOM 733 O O . ALA A 1 93 ? 37.006 16.809 -33.310 1.00 79.38 93 ALA A O 1
ATOM 734 N N . LYS A 1 94 ? 36.484 14.939 -32.179 1.00 80.69 94 LYS A N 1
ATOM 735 C CA . LYS A 1 94 ? 35.034 15.091 -32.301 1.00 80.69 94 LYS A CA 1
ATOM 736 C C . LYS A 1 94 ? 34.478 16.291 -31.527 1.00 80.69 94 LYS A C 1
ATOM 738 O O . LYS A 1 94 ? 33.585 16.965 -32.024 1.00 80.69 94 LYS A O 1
ATOM 743 N N . GLU A 1 95 ? 34.984 16.557 -30.322 1.00 75.94 95 GLU A N 1
ATOM 744 C CA . GLU A 1 95 ? 34.542 17.695 -29.497 1.00 75.94 95 GLU A CA 1
ATOM 745 C C . GLU A 1 95 ? 34.904 19.044 -30.135 1.00 75.94 95 GLU A C 1
ATOM 747 O O . GLU A 1 95 ? 34.134 19.997 -30.070 1.00 75.94 95 GLU A O 1
ATOM 752 N N . TYR A 1 96 ? 36.064 19.116 -30.787 1.00 82.00 96 TYR A N 1
ATOM 753 C CA . TYR A 1 96 ? 36.525 20.319 -31.478 1.00 82.00 96 TYR A CA 1
ATOM 754 C C . TYR A 1 96 ? 36.143 20.355 -32.969 1.00 82.00 96 TYR A C 1
ATOM 756 O O . TYR A 1 96 ? 36.622 21.229 -33.687 1.00 82.00 96 TYR A O 1
ATOM 764 N N . ASP A 1 97 ? 35.294 19.427 -33.429 1.00 75.25 97 ASP A N 1
ATOM 765 C CA . A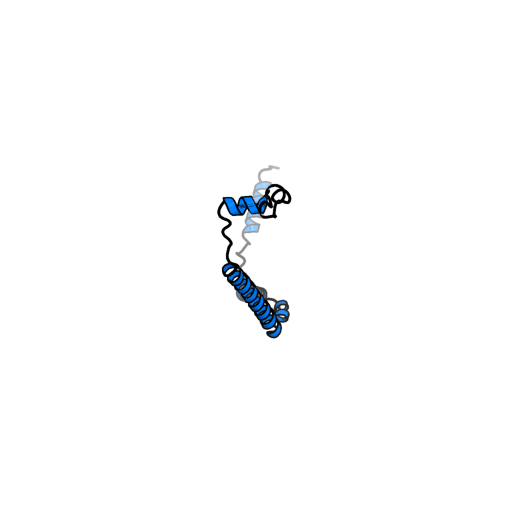SP A 1 97 ? 34.864 19.273 -34.830 1.00 75.25 97 ASP A CA 1
ATOM 766 C C . ASP A 1 97 ? 36.038 19.237 -35.836 1.00 75.25 97 ASP A C 1
ATOM 768 O O . ASP A 1 97 ? 35.947 19.686 -36.976 1.00 75.25 97 ASP A O 1
ATOM 772 N N . LEU A 1 98 ? 37.181 18.692 -35.406 1.00 74.12 98 LEU A N 1
ATOM 773 C CA . LEU A 1 98 ? 38.395 18.553 -36.218 1.00 74.12 98 LEU A CA 1
ATOM 774 C C . LEU A 1 98 ? 38.276 17.458 -37.290 1.00 74.12 98 LEU A C 1
ATOM 776 O O . LEU A 1 98 ? 39.133 17.377 -38.167 1.00 74.12 98 LEU A O 1
ATOM 780 N N . ASP A 1 99 ? 37.235 16.624 -37.225 1.00 71.31 99 ASP A N 1
ATOM 781 C CA . ASP A 1 99 ? 36.924 15.622 -38.251 1.00 71.31 99 ASP A CA 1
ATOM 782 C C . ASP A 1 99 ? 36.304 16.255 -39.517 1.00 71.31 99 ASP A C 1
ATOM 784 O O . ASP A 1 99 ? 36.155 15.584 -40.543 1.00 71.31 99 ASP A O 1
ATOM 788 N N . ALA A 1 100 ? 35.952 17.547 -39.480 1.00 69.06 100 ALA A N 1
ATOM 789 C CA . ALA A 1 100 ? 35.489 18.280 -40.649 1.00 69.06 100 ALA A CA 1
ATOM 790 C C . ALA A 1 100 ? 36.666 18.622 -41.584 1.00 69.06 100 ALA A C 1
ATOM 792 O O . ALA A 1 100 ? 37.653 19.243 -41.188 1.00 69.06 100 ALA A O 1
ATOM 793 N N . VAL A 1 101 ? 36.543 18.218 -42.854 1.00 66.12 101 VAL A N 1
ATOM 794 C CA . VAL A 1 101 ? 37.504 18.480 -43.940 1.00 66.12 101 VAL A CA 1
ATOM 795 C C . VAL A 1 101 ? 37.925 19.953 -43.947 1.00 66.12 101 VAL A C 1
ATOM 797 O O . VAL A 1 101 ? 37.109 20.849 -44.169 1.00 66.12 101 VAL A O 1
ATOM 800 N N . SER A 1 102 ? 39.215 20.208 -43.722 1.00 64.75 102 SER A N 1
ATOM 801 C CA . SER A 1 102 ? 39.760 21.560 -43.749 1.00 64.75 102 SER A CA 1
ATOM 802 C C . SER A 1 102 ? 39.783 22.096 -45.188 1.00 64.75 102 SER A C 1
ATOM 804 O O . SER A 1 102 ? 40.396 21.525 -46.088 1.00 64.75 102 SER A O 1
ATOM 806 N N . LEU A 1 103 ? 39.135 23.242 -45.414 1.00 59.59 103 LEU A N 1
ATOM 807 C CA . LEU A 1 103 ? 39.052 23.905 -46.729 1.00 59.59 103 LEU A CA 1
ATOM 808 C C . LEU A 1 103 ? 40.387 24.508 -47.215 1.00 59.59 103 LEU A C 1
ATOM 810 O O . LEU A 1 103 ? 40.439 25.129 -48.273 1.00 59.59 103 LEU A O 1
ATOM 814 N N . TYR A 1 104 ? 41.467 24.347 -46.448 1.00 60.28 104 TYR A N 1
ATOM 815 C CA . TYR A 1 104 ? 42.784 24.914 -46.743 1.00 60.28 104 TYR A CA 1
ATOM 816 C C . TYR A 1 104 ? 43.762 23.912 -47.372 1.00 60.28 104 TYR A C 1
ATOM 818 O O . TYR A 1 104 ? 44.859 24.312 -47.747 1.00 60.28 104 TYR A O 1
ATOM 826 N N . SER A 1 105 ? 43.388 22.635 -47.526 1.00 59.00 105 SER A N 1
ATOM 827 C CA . SER A 1 105 ? 44.317 21.599 -48.006 1.00 59.00 105 SER A CA 1
ATOM 828 C C . SER A 1 105 ? 44.417 21.466 -49.538 1.00 59.00 105 SER A C 1
ATOM 830 O O . SER A 1 105 ? 45.202 20.657 -50.019 1.00 59.00 105 SER A O 1
ATOM 832 N N . GLU A 1 106 ? 43.656 22.251 -50.307 1.00 58.62 106 GLU A N 1
ATOM 833 C CA . GLU A 1 106 ? 43.569 22.162 -51.783 1.00 58.62 106 GLU A CA 1
ATOM 834 C C . GLU A 1 106 ? 44.607 23.043 -52.515 1.00 58.62 106 GLU A C 1
ATOM 836 O O . GLU A 1 106 ? 44.709 23.001 -53.737 1.00 58.62 106 GLU A O 1
ATOM 841 N N . LYS A 1 107 ? 45.374 23.892 -51.814 1.00 58.53 107 LYS A N 1
ATOM 842 C CA . LYS A 1 107 ? 46.164 24.956 -52.464 1.00 58.53 107 LYS A CA 1
ATOM 843 C C . LYS A 1 107 ? 47.679 24.747 -52.448 1.00 58.53 107 LYS A C 1
ATOM 845 O O . LYS A 1 107 ? 48.385 25.741 -52.432 1.00 58.53 107 LYS A O 1
ATOM 850 N N . ASP A 1 108 ? 48.171 23.513 -52.497 1.00 57.12 108 ASP A N 1
ATOM 851 C CA . ASP A 1 108 ? 49.588 23.244 -52.787 1.00 57.12 108 ASP A CA 1
ATOM 852 C C . ASP A 1 108 ? 49.761 21.857 -53.430 1.00 57.12 108 ASP A C 1
ATOM 854 O O . ASP A 1 108 ? 50.137 20.882 -52.782 1.00 57.12 108 ASP A O 1
ATOM 858 N N . ASN A 1 109 ? 49.498 21.771 -54.735 1.00 45.12 109 ASN A N 1
ATOM 859 C CA . ASN A 1 109 ? 50.127 20.766 -55.591 1.00 45.12 109 ASN A CA 1
ATOM 860 C C . ASN A 1 109 ? 50.483 21.427 -56.940 1.00 45.12 109 ASN A C 1
ATOM 862 O O . ASN A 1 109 ? 49.555 21.848 -57.637 1.00 45.12 109 ASN A O 1
ATOM 866 N N . PRO A 1 110 ? 51.775 21.604 -57.290 1.00 54.91 110 PRO A N 1
ATOM 867 C CA . PRO A 1 110 ? 52.170 21.959 -58.653 1.00 54.91 110 PRO A CA 1
ATOM 868 C C . PRO A 1 110 ? 51.876 20.830 -59.651 1.00 54.91 110 PRO A C 1
ATOM 870 O O . PRO A 1 110 ? 51.877 19.644 -59.245 1.00 54.91 110 PRO A O 1
#

Foldseek 3Di:
DDPPVVVVVVVVVVVVVCVPDDDDDDPPCPVVVVVVVVVVVVPPPCVCVVVPPVVVVVVVVVVVVVVVVVVVVVVVVVVPPPPPPCPVVSVVCVVVVVVPDDPPPPPDDD

Secondary structure (DSSP, 8-state):
--TTHHHHHHHHHHHHHHTT----PPPTTHHHHHHHHHHHHHS--TTGGGGG-HHHHHHHHHHHHHHHHHHHHHHHHHHSS------HHHHHHHHTTTTSPPTTTTS---

Solvent-accessible surface area (backbone atoms only — not comparable to full-atom values): 6933 Å² total; per-residue (Å²): 135,76,82,70,56,66,59,52,54,52,51,51,53,55,54,58,65,52,74,72,66,68,84,83,70,80,59,90,63,48,65,61,56,49,49,57,52,51,52,63,67,66,45,79,56,78,75,58,60,72,71,60,46,67,68,59,54,51,52,52,50,51,50,52,48,51,51,51,54,50,51,49,53,52,52,53,54,58,68,70,44,80,74,76,74,52,55,68,70,55,40,53,31,60,75,70,53,61,80,56,85,67,90,76,76,81,81,82,76,134

Sequence (110 aa):
MKPGNATQDLIEETLQSLDGISRAEAPAFFYTRLQARLDKQQEPGASWWWFGKPAFSFATLALLLVLNVAALTRYLKKSDQPVQQTTGIQGFAKEYDLDAVSLYSEKDNP

pLDDT: mean 73.38, std 13.2, range [45.12, 96.75]

Radius of gyration: 43.63 Å; Cα contacts (8 Å, |Δi|>4): 6; chains: 1; bounding box: 72×38×127 Å